Protein AF-A0A268TWZ0-F1 (afdb_monomer_lite)

Radius of gyration: 14.79 Å; chains: 1; bounding box: 36×20×44 Å

Sequence (71 aa):
MTLAEKIQAIEEAEAEILTNLKNGSEISKYSIDGISIEKRSPIEMIKELKALKASLIASANQSQTIQLILK

Structure (mmCIF, N/CA/C/O backbone):
data_AF-A0A268TWZ0-F1
#
_entry.id   AF-A0A268TWZ0-F1
#
loop_
_atom_site.group_PDB
_atom_site.id
_atom_site.type_symbol
_atom_site.label_atom_id
_atom_site.label_alt_id
_atom_site.label_comp_id
_atom_site.label_asym_id
_atom_site.label_entity_id
_atom_site.label_seq_id
_atom_site.pdbx_PDB_ins_code
_atom_site.Cartn_x
_atom_site.Cartn_y
_atom_site.Cartn_z
_atom_site.occupancy
_atom_site.B_iso_or_equiv
_atom_site.auth_seq_id
_atom_site.auth_comp_id
_atom_site.auth_asym_id
_atom_site.auth_atom_id
_atom_site.pdbx_PDB_model_num
ATOM 1 N N . MET A 1 1 ? -3.665 -8.547 10.875 1.00 77.44 1 MET A N 1
ATOM 2 C CA . MET A 1 1 ? -2.788 -7.367 10.978 1.00 77.44 1 MET A CA 1
ATOM 3 C C . MET A 1 1 ? -3.459 -6.290 11.821 1.00 77.44 1 MET A C 1
ATOM 5 O O . MET A 1 1 ? -4.654 -6.050 11.650 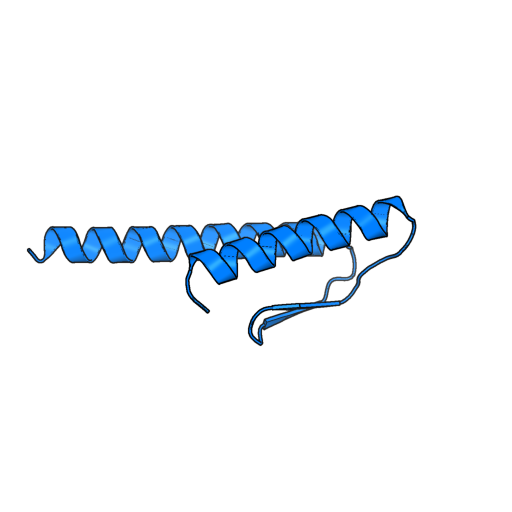1.00 77.44 1 MET A O 1
ATOM 9 N N . THR A 1 2 ? -2.716 -5.662 12.727 1.00 89.56 2 THR A N 1
ATOM 10 C CA . THR A 1 2 ? -3.093 -4.441 13.451 1.00 89.56 2 THR A CA 1
ATOM 11 C C . THR A 1 2 ? -3.105 -3.234 12.506 1.00 89.56 2 THR A C 1
ATOM 13 O O . THR A 1 2 ? -2.586 -3.296 11.393 1.00 89.56 2 THR A O 1
ATOM 16 N N . LEU A 1 3 ? -3.685 -2.109 12.939 1.00 87.12 3 LEU A N 1
ATOM 17 C CA . LEU A 1 3 ? -3.673 -0.868 12.155 1.00 87.12 3 LEU A CA 1
ATOM 18 C C . LEU A 1 3 ? -2.245 -0.413 11.813 1.00 87.12 3 LEU A C 1
ATOM 20 O O . LEU A 1 3 ? -1.991 -0.013 10.681 1.00 87.12 3 LEU A O 1
ATOM 24 N N . ALA A 1 4 ? -1.327 -0.501 12.779 1.00 88.12 4 ALA A N 1
ATOM 25 C CA . ALA A 1 4 ? 0.067 -0.111 12.595 1.00 88.12 4 ALA A CA 1
ATOM 26 C C . ALA A 1 4 ? 0.759 -0.990 11.543 1.00 88.12 4 ALA A C 1
ATOM 28 O O . ALA A 1 4 ? 1.396 -0.468 10.636 1.00 88.12 4 ALA A O 1
ATOM 29 N N . GLU A 1 5 ? 0.542 -2.307 11.601 1.00 90.12 5 GLU A N 1
ATOM 30 C CA . GLU A 1 5 ? 1.078 -3.251 10.612 1.00 90.12 5 GLU A CA 1
ATOM 31 C C . GLU A 1 5 ? 0.532 -2.979 9.204 1.00 90.12 5 GLU A C 1
ATOM 33 O O . GLU A 1 5 ? 1.270 -3.068 8.227 1.00 90.12 5 GLU A O 1
ATOM 38 N N . LYS A 1 6 ? -0.752 -2.611 9.073 1.00 88.88 6 LYS A N 1
ATOM 39 C CA . LYS A 1 6 ? -1.339 -2.254 7.769 1.00 88.88 6 LYS A CA 1
ATOM 40 C C . LYS A 1 6 ? -0.733 -0.973 7.205 1.00 88.88 6 LYS A C 1
ATOM 42 O O . LYS A 1 6 ? -0.445 -0.916 6.016 1.00 88.88 6 LYS A O 1
ATOM 47 N N . ILE A 1 7 ? -0.543 0.045 8.045 1.00 90.25 7 ILE A N 1
ATOM 48 C CA . ILE A 1 7 ? 0.093 1.304 7.638 1.00 90.25 7 ILE A CA 1
ATOM 49 C C . ILE A 1 7 ? 1.531 1.047 7.187 1.00 90.25 7 ILE A C 1
ATOM 51 O O . ILE A 1 7 ? 1.915 1.509 6.117 1.00 90.25 7 ILE A O 1
ATOM 55 N N . GLN A 1 8 ? 2.285 0.262 7.955 1.00 92.19 8 GLN A N 1
ATOM 56 C CA . GLN A 1 8 ? 3.659 -0.091 7.618 1.00 92.19 8 GLN A CA 1
ATOM 57 C C . GLN A 1 8 ? 3.743 -0.841 6.282 1.00 92.19 8 GLN A C 1
ATOM 59 O O . GLN A 1 8 ? 4.539 -0.466 5.427 1.00 92.19 8 GLN A O 1
ATOM 64 N N . ALA A 1 9 ? 2.877 -1.831 6.051 1.00 91.25 9 ALA A N 1
ATOM 65 C CA . ALA A 1 9 ? 2.857 -2.572 4.788 1.00 91.25 9 ALA A CA 1
ATOM 66 C C . ALA A 1 9 ? 2.571 -1.671 3.572 1.00 91.25 9 ALA A C 1
ATOM 68 O O . ALA A 1 9 ? 3.120 -1.880 2.493 1.00 91.25 9 ALA A O 1
ATOM 69 N N . ILE A 1 10 ? 1.734 -0.642 3.737 1.00 91.06 10 ILE A N 1
ATOM 70 C CA . ILE A 1 10 ? 1.486 0.354 2.685 1.00 91.06 10 ILE A CA 1
ATOM 71 C C . ILE A 1 10 ? 2.741 1.195 2.421 1.00 91.06 10 ILE A C 1
ATOM 73 O O . ILE A 1 10 ? 3.063 1.471 1.270 1.00 91.06 10 ILE A O 1
ATOM 77 N N . GLU A 1 11 ? 3.464 1.600 3.465 1.00 92.19 11 GLU A N 1
ATOM 78 C CA . GLU A 1 11 ? 4.686 2.401 3.325 1.00 92.19 11 GLU A CA 1
ATOM 79 C C . GLU A 1 11 ? 5.830 1.611 2.682 1.00 92.19 11 GLU A C 1
ATOM 81 O O . GLU A 1 11 ? 6.544 2.145 1.830 1.00 92.19 11 GLU A O 1
ATOM 86 N N . GLU A 1 12 ? 5.960 0.331 3.027 1.00 93.31 12 GLU A N 1
ATOM 87 C CA . GLU A 1 12 ? 6.888 -0.600 2.381 1.00 93.31 12 GLU A CA 1
ATOM 88 C C . GLU A 1 12 ? 6.559 -0.757 0.889 1.00 93.31 12 GLU A C 1
ATOM 90 O O . GLU A 1 12 ? 7.450 -0.630 0.047 1.00 93.31 12 GLU A O 1
ATOM 95 N N . ALA A 1 13 ? 5.276 -0.905 0.548 1.00 91.50 13 ALA A N 1
ATOM 96 C CA . ALA A 1 13 ? 4.810 -0.967 -0.835 1.00 91.50 13 ALA A CA 1
ATOM 97 C C . ALA A 1 13 ? 5.132 0.304 -1.632 1.00 91.50 13 ALA A C 1
ATOM 99 O O . ALA A 1 13 ? 5.631 0.236 -2.756 1.00 91.50 13 ALA A O 1
ATOM 100 N N . GLU A 1 14 ? 4.880 1.483 -1.053 1.00 92.12 14 GLU A N 1
ATOM 101 C CA . GLU A 1 14 ? 5.222 2.763 -1.679 1.00 92.12 14 GLU A CA 1
ATOM 102 C C . GLU A 1 14 ? 6.730 2.859 -1.967 1.00 92.12 14 GLU A C 1
ATOM 104 O O . GLU A 1 14 ? 7.134 3.260 -3.064 1.00 92.12 14 GLU A O 1
ATOM 109 N N . ALA A 1 15 ? 7.569 2.476 -0.998 1.00 92.62 15 ALA A N 1
ATOM 110 C CA . ALA A 1 15 ? 9.022 2.505 -1.136 1.00 92.62 15 ALA A CA 1
ATOM 111 C C . ALA A 1 15 ? 9.528 1.513 -2.196 1.00 92.62 15 ALA A C 1
ATOM 113 O O . ALA A 1 15 ? 10.426 1.844 -2.979 1.00 92.62 15 ALA A O 1
ATOM 114 N N . GLU A 1 16 ? 8.936 0.322 -2.256 1.00 92.25 16 GLU A N 1
ATOM 115 C CA . GLU A 1 16 ? 9.252 -0.707 -3.242 1.00 92.25 16 GLU A CA 1
ATOM 116 C C . GLU A 1 16 ? 8.909 -0.243 -4.662 1.00 92.25 16 GLU A C 1
ATOM 118 O O . GLU A 1 16 ? 9.757 -0.313 -5.555 1.00 92.25 16 GLU A O 1
ATOM 123 N N . ILE A 1 17 ? 7.710 0.308 -4.873 1.00 90.38 17 ILE A N 1
ATOM 124 C CA . ILE A 1 17 ? 7.281 0.828 -6.178 1.00 90.38 17 ILE A CA 1
ATOM 125 C C . ILE A 1 17 ? 8.196 1.969 -6.631 1.00 90.38 17 ILE A C 1
ATOM 127 O O . ILE A 1 17 ? 8.628 1.993 -7.784 1.00 90.38 17 ILE A O 1
ATOM 131 N N . LEU A 1 18 ? 8.555 2.889 -5.730 1.00 91.12 18 LEU A N 1
ATOM 132 C CA . LEU A 1 18 ? 9.487 3.976 -6.042 1.00 91.12 18 LEU A CA 1
ATOM 133 C C . LEU A 1 18 ? 10.892 3.466 -6.380 1.00 91.12 18 LEU A C 1
ATOM 135 O O . LEU A 1 18 ? 11.537 4.002 -7.281 1.00 91.12 18 LEU A O 1
ATOM 139 N N . THR A 1 19 ? 11.379 2.454 -5.664 1.00 93.12 19 THR A N 1
ATOM 140 C CA . THR A 1 19 ? 12.700 1.862 -5.910 1.00 93.12 19 THR A CA 1
ATOM 141 C C . THR A 1 19 ? 12.738 1.150 -7.258 1.00 93.12 19 THR A C 1
ATOM 143 O O . THR A 1 19 ? 13.660 1.374 -8.039 1.00 93.12 19 THR A O 1
ATOM 146 N N . ASN A 1 20 ? 11.711 0.362 -7.577 1.00 89.81 20 ASN A N 1
ATOM 147 C CA . ASN A 1 20 ? 11.597 -0.308 -8.871 1.00 89.81 20 ASN A CA 1
ATOM 148 C C . ASN A 1 20 ? 11.504 0.701 -10.018 1.00 89.81 20 ASN A C 1
ATOM 150 O O . ASN A 1 20 ? 12.246 0.579 -10.992 1.00 89.81 20 ASN A O 1
ATOM 154 N N . LEU A 1 21 ? 10.701 1.759 -9.856 1.00 88.62 21 LEU A N 1
ATOM 155 C CA . LEU A 1 21 ? 10.575 2.816 -10.858 1.00 88.62 21 LEU A CA 1
ATOM 156 C C . LEU A 1 21 ? 11.916 3.518 -11.127 1.00 88.62 21 LEU A C 1
ATOM 158 O O . LEU A 1 21 ? 12.265 3.748 -12.283 1.00 88.62 21 LEU A O 1
ATOM 162 N N . LYS A 1 22 ? 12.704 3.813 -10.082 1.00 89.81 22 LYS A N 1
ATOM 163 C CA . LYS A 1 22 ? 14.066 4.370 -10.224 1.00 89.81 22 LYS A CA 1
ATOM 164 C C . LYS A 1 22 ? 15.006 3.442 -10.992 1.00 89.81 22 LYS A C 1
ATOM 166 O O . LYS A 1 22 ? 15.881 3.924 -11.704 1.00 89.81 22 LYS A O 1
ATOM 171 N N . ASN A 1 23 ? 14.807 2.134 -10.860 1.00 91.81 23 ASN A N 1
ATOM 172 C CA . ASN A 1 23 ? 15.583 1.103 -11.543 1.00 91.81 23 ASN A CA 1
ATOM 173 C C . ASN A 1 23 ? 15.028 0.764 -12.942 1.00 91.81 23 ASN A C 1
ATOM 175 O O . ASN A 1 23 ? 15.521 -0.161 -13.583 1.00 91.81 23 ASN A O 1
ATOM 179 N N . GLY A 1 24 ? 14.003 1.483 -13.420 1.00 87.81 24 GLY A N 1
ATOM 180 C CA . GLY A 1 24 ? 13.382 1.261 -14.730 1.00 87.81 24 GLY A CA 1
ATOM 181 C C . GLY A 1 24 ? 12.443 0.052 -14.794 1.00 87.81 24 GLY A C 1
ATOM 182 O O . GLY A 1 24 ? 12.121 -0.406 -15.885 1.00 87.81 24 GLY A O 1
ATOM 183 N N . SER A 1 25 ? 12.019 -0.480 -13.645 1.00 86.75 25 SER A N 1
ATOM 184 C CA . SER A 1 25 ? 11.065 -1.589 -13.541 1.00 86.75 25 SER A CA 1
ATOM 185 C C . SER A 1 25 ? 9.695 -1.082 -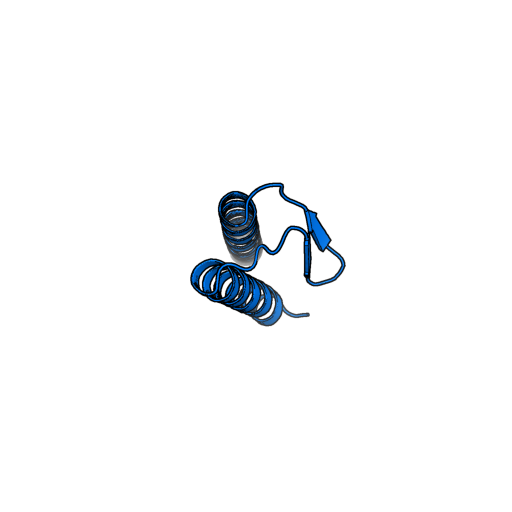13.096 1.00 86.75 25 SER A C 1
ATOM 187 O O . SER A 1 25 ? 9.574 -0.349 -12.115 1.00 86.75 25 SER A O 1
ATOM 189 N N . GLU A 1 26 ? 8.643 -1.485 -13.805 1.00 83.38 26 GLU A N 1
ATOM 190 C CA . GLU A 1 26 ? 7.273 -1.082 -13.487 1.00 83.38 26 GLU A CA 1
ATOM 191 C C . GLU A 1 26 ? 6.546 -2.171 -12.694 1.00 83.38 26 GLU A C 1
ATOM 193 O O . GLU A 1 26 ? 6.442 -3.317 -13.130 1.00 83.38 26 GLU A O 1
ATOM 198 N N . ILE A 1 27 ? 5.998 -1.794 -11.535 1.00 82.69 27 ILE A N 1
ATOM 199 C CA . ILE A 1 27 ? 5.071 -2.629 -10.769 1.00 82.69 27 ILE A CA 1
ATOM 200 C C . ILE A 1 27 ? 3.646 -2.245 -11.170 1.00 82.69 27 ILE A C 1
ATOM 202 O O . ILE A 1 27 ? 3.188 -1.137 -10.891 1.00 82.69 27 ILE A O 1
ATOM 206 N N . SER A 1 28 ? 2.946 -3.167 -11.828 1.00 82.06 28 SER A N 1
ATOM 207 C CA . SER A 1 28 ? 1.564 -2.984 -12.293 1.00 82.06 28 SER A CA 1
ATOM 208 C C . SER A 1 28 ? 0.517 -3.539 -11.326 1.00 82.06 28 SER A C 1
ATOM 210 O O . SER A 1 28 ? -0.642 -3.121 -11.373 1.00 82.06 28 SER A O 1
ATOM 212 N N . LYS A 1 29 ? 0.919 -4.423 -10.402 1.00 86.69 29 LYS A N 1
ATOM 213 C CA . LYS A 1 29 ? 0.044 -5.012 -9.382 1.00 86.69 29 LYS A CA 1
ATOM 214 C C . LYS A 1 29 ? 0.738 -5.125 -8.026 1.00 86.69 29 LYS A C 1
ATOM 216 O O . LYS A 1 29 ? 1.873 -5.584 -7.956 1.00 86.69 29 LYS A O 1
ATOM 221 N N . TYR A 1 30 ? 0.021 -4.779 -6.962 1.00 86.12 30 TYR 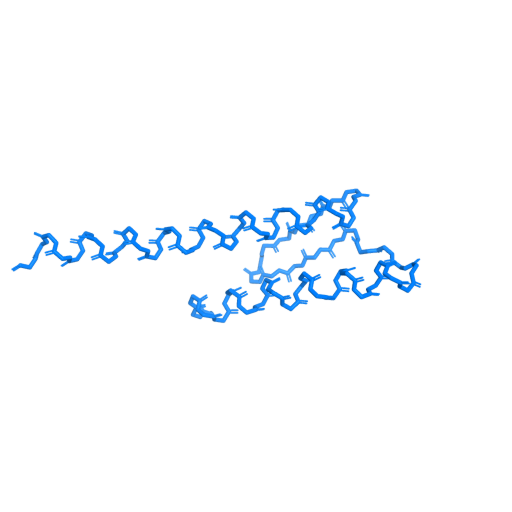A N 1
ATOM 222 C CA . TYR A 1 30 ? 0.456 -4.941 -5.577 1.00 86.12 30 TYR A CA 1
ATOM 223 C C . TYR A 1 30 ? -0.656 -5.568 -4.734 1.00 86.12 30 TYR A C 1
ATOM 225 O O . TYR A 1 30 ? -1.832 -5.322 -4.996 1.00 86.12 30 TYR A O 1
ATOM 233 N N . SER A 1 31 ? -0.314 -6.379 -3.731 1.00 86.12 31 SER A N 1
ATOM 234 C CA . SER A 1 31 ? -1.303 -7.040 -2.873 1.00 86.12 31 SER A CA 1
ATOM 235 C C . SER A 1 31 ? -0.930 -6.908 -1.400 1.00 86.12 31 SER A C 1
ATOM 237 O O . SER A 1 31 ? 0.117 -7.394 -0.990 1.00 86.12 31 SER A O 1
ATOM 239 N N . ILE A 1 32 ? -1.806 -6.294 -0.602 1.00 83.56 32 ILE A N 1
ATOM 240 C CA . ILE A 1 32 ? -1.630 -6.094 0.847 1.00 83.56 32 ILE A CA 1
ATOM 241 C C . ILE A 1 32 ? -2.872 -6.618 1.554 1.00 83.56 32 ILE A C 1
ATOM 243 O O . ILE A 1 32 ? -3.975 -6.176 1.254 1.00 83.56 32 ILE A O 1
ATOM 247 N N . ASP A 1 33 ? -2.701 -7.535 2.509 1.00 77.88 33 ASP A N 1
ATOM 248 C CA . ASP A 1 33 ? -3.788 -7.993 3.396 1.00 77.88 33 ASP A CA 1
ATOM 249 C C . ASP A 1 33 ? -5.056 -8.457 2.635 1.00 77.88 33 ASP A C 1
ATOM 251 O O . ASP A 1 33 ? -6.186 -8.171 3.021 1.00 77.88 33 ASP A O 1
ATOM 255 N N . GLY A 1 34 ? -4.867 -9.127 1.491 1.00 79.38 34 GLY A N 1
ATOM 256 C CA . GLY A 1 34 ? -5.953 -9.591 0.613 1.00 79.38 34 GLY A CA 1
ATOM 257 C C . GLY A 1 34 ? -6.538 -8.534 -0.337 1.00 79.38 34 GLY A C 1
ATOM 258 O O . GLY A 1 34 ? -7.340 -8.877 -1.203 1.00 79.38 34 GLY A O 1
ATOM 259 N N . ILE A 1 35 ? -6.119 -7.271 -0.233 1.00 79.44 35 ILE A N 1
ATOM 260 C CA . ILE A 1 35 ? -6.489 -6.189 -1.149 1.00 79.44 35 ILE A CA 1
ATOM 261 C C . ILE A 1 35 ? -5.461 -6.137 -2.278 1.00 79.44 35 ILE A C 1
ATOM 263 O O . ILE A 1 35 ? -4.287 -5.857 -2.043 1.00 79.44 35 ILE A O 1
ATOM 267 N N . SER A 1 36 ? -5.905 -6.385 -3.511 1.00 86.00 36 SER A N 1
ATOM 268 C CA . SER A 1 36 ? -5.086 -6.203 -4.714 1.00 86.00 36 SER A CA 1
ATOM 269 C C . SER A 1 36 ? -5.353 -4.839 -5.340 1.00 86.00 36 SER A C 1
ATOM 271 O O . SER A 1 36 ? -6.497 -4.502 -5.639 1.00 86.00 36 SER A O 1
ATOM 273 N N . ILE A 1 37 ? -4.285 -4.084 -5.577 1.00 84.06 37 ILE A N 1
ATOM 274 C CA . ILE A 1 37 ? -4.293 -2.820 -6.306 1.00 84.06 37 ILE A CA 1
ATOM 275 C C . ILE A 1 37 ? -3.575 -3.063 -7.628 1.00 84.06 37 ILE A C 1
ATOM 277 O O . ILE A 1 37 ? -2.395 -3.407 -7.652 1.00 84.06 37 ILE A O 1
ATOM 281 N N . GLU A 1 38 ? -4.288 -2.879 -8.732 1.00 87.56 38 GLU A N 1
ATOM 282 C CA . GLU A 1 38 ? -3.741 -2.988 -10.081 1.00 87.56 38 GLU A CA 1
ATOM 283 C C . GLU A 1 38 ? -3.921 -1.646 -10.788 1.00 87.56 38 GLU A C 1
ATOM 285 O O . GLU A 1 38 ? -5.038 -1.132 -10.901 1.00 87.56 38 GLU A O 1
ATOM 290 N N . LYS A 1 39 ? -2.815 -1.037 -11.220 1.00 85.50 39 LYS A N 1
ATOM 291 C CA . LYS A 1 39 ? -2.822 0.256 -11.913 1.00 85.50 39 LYS A CA 1
ATOM 292 C C . LYS A 1 39 ? -1.872 0.213 -13.094 1.00 85.50 39 LYS A C 1
ATOM 294 O O . LYS A 1 39 ? -0.815 -0.403 -13.048 1.00 85.50 39 LYS A O 1
ATOM 299 N N . ARG A 1 40 ? -2.237 0.954 -14.140 1.00 77.06 40 ARG A N 1
ATOM 300 C CA . ARG A 1 40 ? -1.423 1.107 -15.354 1.00 77.06 40 ARG A CA 1
ATOM 301 C C . ARG A 1 40 ? -0.165 1.947 -15.140 1.00 77.06 40 ARG A C 1
ATOM 303 O O . ARG A 1 40 ? 0.707 1.936 -15.993 1.00 77.06 40 ARG A O 1
ATOM 310 N N . SER A 1 41 ? -0.095 2.705 -14.046 1.00 86.00 41 SER A N 1
ATOM 311 C CA . SER A 1 41 ? 1.042 3.559 -13.718 1.00 86.00 41 SER A CA 1
ATOM 312 C C . SER A 1 41 ? 1.483 3.322 -12.272 1.00 86.00 41 SER A C 1
ATOM 314 O O . SER A 1 41 ? 0.642 3.410 -11.368 1.00 86.00 41 SER A O 1
ATOM 316 N N . PRO A 1 42 ? 2.792 3.128 -12.027 1.00 86.25 42 PRO A N 1
ATOM 317 C CA . PRO A 1 42 ? 3.367 3.089 -10.682 1.00 86.25 42 PRO A CA 1
ATOM 318 C C . PRO A 1 42 ? 3.002 4.316 -9.826 1.00 86.25 42 PRO A C 1
ATOM 320 O O . PRO A 1 42 ? 2.785 4.203 -8.622 1.00 86.25 42 PRO A O 1
ATOM 323 N N . ILE A 1 43 ? 2.856 5.495 -10.443 1.00 89.12 43 ILE A N 1
ATOM 324 C CA . ILE A 1 43 ? 2.479 6.734 -9.744 1.00 89.12 43 ILE A CA 1
ATOM 325 C C . ILE A 1 43 ? 1.019 6.699 -9.278 1.00 89.12 43 ILE A C 1
ATOM 327 O O . ILE A 1 43 ? 0.711 7.112 -8.158 1.00 89.12 43 ILE A O 1
ATOM 331 N N . GLU A 1 44 ? 0.116 6.183 -10.112 1.00 89.88 44 GLU A N 1
ATOM 332 C CA . GLU A 1 44 ? -1.291 6.008 -9.736 1.00 89.88 44 GLU A CA 1
ATOM 333 C C . GLU A 1 44 ? -1.450 4.974 -8.619 1.00 89.88 44 GLU A C 1
ATOM 335 O O . GLU A 1 44 ? -2.265 5.162 -7.717 1.00 89.88 44 GLU A O 1
ATOM 340 N N . MET A 1 45 ? -0.629 3.921 -8.635 1.00 90.50 45 MET A N 1
ATOM 341 C CA . MET A 1 45 ? -0.591 2.931 -7.561 1.00 90.50 45 MET A CA 1
ATOM 342 C C . MET A 1 45 ? -0.177 3.557 -6.226 1.00 90.50 45 MET A C 1
ATOM 344 O O . MET A 1 45 ? -0.876 3.387 -5.230 1.00 90.50 45 MET A O 1
ATOM 348 N N . ILE A 1 46 ? 0.896 4.357 -6.214 1.00 90.50 46 ILE A N 1
ATOM 349 C CA . ILE A 1 46 ? 1.335 5.091 -5.015 1.00 90.50 46 ILE A CA 1
ATOM 350 C C . ILE A 1 46 ? 0.234 6.034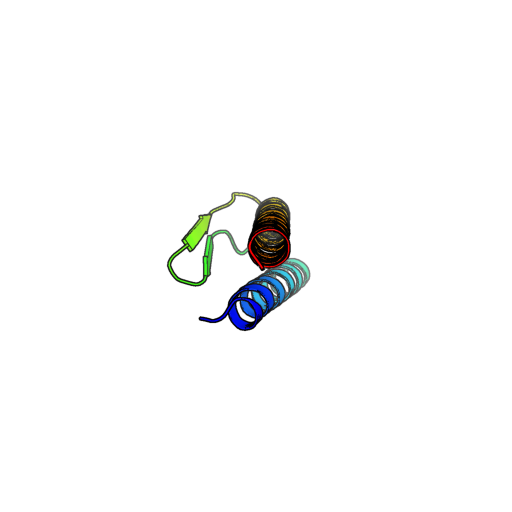 -4.513 1.00 90.50 46 ILE A C 1
ATOM 352 O O . ILE A 1 46 ? 0.018 6.160 -3.308 1.00 90.50 46 ILE A O 1
ATOM 356 N N . LYS A 1 47 ? -0.486 6.704 -5.419 1.00 92.50 47 LYS A N 1
ATOM 357 C CA . LYS A 1 47 ? -1.584 7.603 -5.040 1.00 92.50 47 LYS A CA 1
ATOM 358 C C . LYS A 1 47 ? -2.717 6.855 -4.332 1.00 92.50 47 LYS A C 1
ATOM 360 O O . LYS A 1 47 ? -3.229 7.358 -3.333 1.00 92.50 47 LYS A O 1
ATOM 365 N N . GLU A 1 48 ? -3.091 5.670 -4.810 1.00 91.06 48 GLU A N 1
ATOM 366 C CA . GLU A 1 48 ? -4.101 4.848 -4.134 1.00 91.06 48 GLU A CA 1
ATOM 367 C C . GLU A 1 48 ? -3.624 4.289 -2.801 1.00 91.06 48 GLU A C 1
ATOM 369 O O . GLU A 1 48 ? -4.379 4.338 -1.834 1.00 91.06 48 GLU A O 1
ATOM 374 N N . LEU A 1 49 ? -2.370 3.846 -2.710 1.00 91.06 49 LEU A N 1
ATOM 375 C CA . LEU A 1 49 ? -1.767 3.413 -1.448 1.00 91.06 49 LEU A CA 1
ATOM 376 C C . LEU A 1 49 ? -1.831 4.525 -0.386 1.00 91.06 49 LEU A C 1
ATOM 378 O O . LEU A 1 49 ? -2.303 4.301 0.731 1.00 91.06 49 LEU A O 1
ATOM 382 N N . LYS A 1 50 ? -1.502 5.766 -0.762 1.00 91.62 50 LYS A N 1
ATOM 383 C CA . LYS A 1 50 ? -1.628 6.935 0.124 1.00 91.62 50 LYS A CA 1
ATOM 384 C C . LYS A 1 50 ? -3.067 7.217 0.545 1.00 91.62 50 LYS A C 1
ATOM 386 O O . LYS A 1 50 ? -3.309 7.543 1.709 1.00 91.62 50 LYS A O 1
ATOM 391 N N . ALA A 1 51 ? -4.022 7.097 -0.377 1.00 91.50 51 ALA A N 1
ATOM 392 C CA . ALA A 1 51 ? -5.439 7.267 -0.066 1.00 91.50 51 ALA A CA 1
ATOM 393 C C . ALA A 1 51 ? -5.938 6.181 0.903 1.00 91.50 51 ALA A C 1
ATOM 395 O O . ALA A 1 51 ? -6.655 6.490 1.857 1.00 91.50 51 ALA A O 1
ATOM 396 N N . LEU A 1 52 ? -5.496 4.933 0.712 1.00 89.12 52 LEU A N 1
ATOM 397 C CA . LEU A 1 52 ? -5.794 3.811 1.600 1.00 89.12 52 LEU A CA 1
ATOM 398 C C . LEU A 1 52 ? -5.253 4.076 3.013 1.00 89.12 52 LEU A C 1
ATOM 400 O O . LEU A 1 52 ? -5.995 3.966 3.988 1.00 89.12 52 LEU A O 1
ATOM 404 N N . LYS A 1 53 ? -3.991 4.517 3.127 1.00 90.06 53 LYS A N 1
ATOM 405 C CA . LYS A 1 53 ? -3.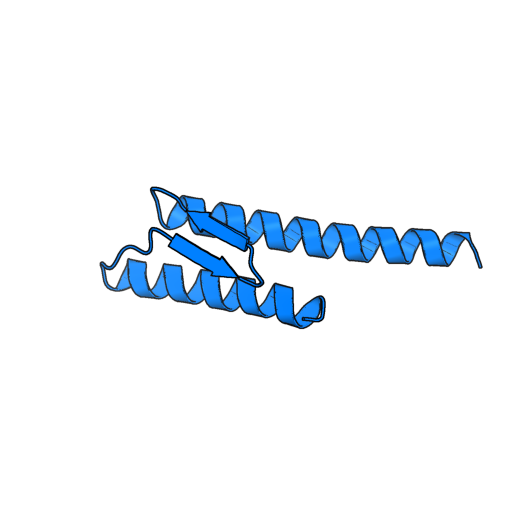379 4.900 4.409 1.00 90.06 53 LYS A CA 1
ATOM 406 C C . LYS A 1 53 ? -4.171 6.002 5.111 1.00 90.06 53 LYS A C 1
ATOM 408 O O . LYS A 1 53 ? -4.482 5.878 6.295 1.00 90.06 53 LYS A O 1
ATOM 413 N N . ALA A 1 54 ? -4.538 7.059 4.387 1.00 91.00 54 ALA A N 1
ATOM 414 C CA . ALA A 1 54 ? -5.321 8.161 4.941 1.00 91.00 54 ALA A CA 1
ATOM 415 C C . ALA A 1 54 ? -6.700 7.698 5.446 1.00 91.00 54 ALA A C 1
ATOM 417 O O . ALA A 1 54 ? -7.126 8.102 6.528 1.00 91.00 54 ALA A O 1
ATOM 418 N N . SER A 1 55 ? -7.373 6.813 4.705 1.00 89.06 55 SER A N 1
ATOM 419 C CA . SER A 1 55 ? -8.664 6.239 5.100 1.00 89.06 55 SER A CA 1
ATOM 420 C C . SER A 1 55 ? -8.564 5.376 6.363 1.00 89.06 55 SER A C 1
ATOM 422 O O . SER A 1 55 ? -9.403 5.493 7.261 1.00 89.06 55 SER A O 1
ATOM 424 N N . LEU A 1 56 ? -7.511 4.561 6.482 1.00 87.06 56 LEU A N 1
ATOM 425 C CA . LEU A 1 56 ? -7.253 3.743 7.671 1.00 87.06 56 LEU A CA 1
ATOM 426 C C . LEU A 1 56 ? -7.029 4.607 8.919 1.00 87.06 56 LEU A C 1
ATOM 428 O O . LEU A 1 56 ? -7.618 4.340 9.967 1.00 87.06 56 LEU A O 1
ATOM 432 N N . ILE A 1 57 ? -6.237 5.675 8.796 1.00 88.19 57 ILE A N 1
ATOM 433 C CA . ILE A 1 57 ? -5.994 6.630 9.886 1.00 88.19 57 ILE A CA 1
ATOM 434 C C . ILE A 1 57 ? -7.290 7.358 10.270 1.00 88.19 57 ILE A C 1
ATOM 436 O O . ILE A 1 57 ? -7.615 7.464 11.452 1.00 88.19 57 ILE A O 1
ATOM 440 N N . ALA A 1 58 ? -8.067 7.824 9.288 1.00 87.38 58 ALA A N 1
ATOM 441 C CA . ALA A 1 58 ? -9.337 8.504 9.540 1.00 87.38 58 ALA A CA 1
ATOM 442 C C . ALA A 1 58 ? -10.345 7.599 10.269 1.00 87.38 58 ALA A C 1
ATOM 444 O O . ALA A 1 58 ? -10.983 8.032 11.230 1.00 87.38 58 ALA A O 1
ATOM 445 N N . SER A 1 59 ? -10.434 6.330 9.863 1.00 80.38 59 SER A N 1
ATOM 446 C CA . SER A 1 59 ? -11.306 5.331 10.494 1.00 80.38 59 SER A CA 1
ATOM 447 C C . SER A 1 59 ? -10.896 5.047 11.942 1.00 80.38 59 SER A C 1
ATOM 449 O O . SER A 1 59 ? -11.747 4.914 12.824 1.00 80.38 59 SER A O 1
ATOM 451 N N . ALA A 1 60 ? -9.590 4.999 12.215 1.00 79.12 60 ALA A N 1
ATOM 452 C CA . ALA A 1 60 ? -9.068 4.825 13.566 1.00 79.12 60 ALA A CA 1
ATOM 453 C C . ALA A 1 60 ? -9.424 6.007 14.481 1.00 79.12 60 ALA A C 1
ATOM 455 O O . ALA A 1 60 ? -9.883 5.803 15.606 1.00 79.12 60 ALA A O 1
ATOM 456 N N . ASN A 1 61 ? -9.290 7.233 13.970 1.00 73.75 61 ASN A N 1
ATOM 457 C CA . ASN A 1 61 ? -9.613 8.451 14.710 1.00 73.75 61 ASN A CA 1
ATOM 458 C C . ASN A 1 61 ? -11.123 8.582 14.983 1.00 73.75 61 ASN A C 1
ATOM 460 O O . ASN A 1 61 ? -11.512 8.932 16.095 1.00 73.75 61 ASN A O 1
ATOM 464 N N . GLN A 1 62 ? -11.987 8.237 14.018 1.00 66.94 62 GLN A N 1
ATOM 465 C CA . GLN A 1 62 ? -13.444 8.226 14.228 1.00 66.94 62 GLN A CA 1
ATOM 466 C C . GLN A 1 62 ? -13.874 7.223 15.307 1.00 66.94 62 GLN A C 1
ATOM 468 O O . GLN A 1 62 ? -14.735 7.534 16.131 1.00 66.94 62 GLN A O 1
ATOM 473 N N . SER A 1 63 ? -13.250 6.043 15.346 1.00 60.97 63 SER A N 1
ATOM 474 C CA . SER A 1 63 ? -13.532 5.029 16.368 1.00 60.97 63 SER A CA 1
ATOM 475 C C . SER A 1 63 ? -13.163 5.509 17.781 1.00 60.97 63 SER A C 1
ATOM 477 O O . SER A 1 63 ? -13.896 5.258 18.739 1.00 60.97 63 SER A O 1
ATOM 479 N N . GLN A 1 64 ? -12.078 6.279 17.918 1.00 60.09 64 GLN A N 1
ATOM 480 C CA . GLN A 1 64 ? -11.677 6.884 19.194 1.00 60.09 64 GLN A CA 1
ATOM 481 C C . GLN A 1 64 ? -12.621 8.008 19.641 1.00 60.09 64 GLN A C 1
ATOM 483 O O . GLN A 1 64 ? -12.935 8.100 20.827 1.00 60.09 64 GLN A O 1
ATOM 488 N N . THR A 1 65 ? -13.122 8.833 18.715 1.00 59.06 65 THR A N 1
ATOM 489 C CA . THR A 1 65 ? -14.093 9.893 19.039 1.00 59.06 65 THR A CA 1
ATOM 490 C C . THR A 1 65 ? -15.410 9.320 19.570 1.00 59.06 65 THR A C 1
ATOM 492 O O . THR A 1 65 ? -15.934 9.827 20.559 1.00 59.06 65 THR A O 1
ATOM 495 N N . ILE A 1 66 ? -15.920 8.231 18.984 1.00 60.69 66 ILE A N 1
ATOM 496 C CA . ILE A 1 66 ? -17.155 7.581 19.460 1.00 60.69 66 ILE A CA 1
ATOM 497 C C . ILE A 1 66 ? -16.969 6.999 20.872 1.00 60.69 66 ILE A C 1
ATOM 499 O O . ILE A 1 66 ? -17.848 7.150 21.719 1.00 60.69 66 ILE A O 1
ATOM 503 N N . GLN A 1 67 ? -15.815 6.388 21.164 1.00 57.31 67 GLN A N 1
ATOM 504 C CA . GLN A 1 67 ? -15.526 5.845 22.500 1.00 57.31 67 GLN A CA 1
ATOM 505 C C . GLN A 1 67 ? -15.388 6.919 23.589 1.00 57.31 67 GLN A C 1
ATOM 507 O O . GLN A 1 67 ? -15.599 6.612 24.760 1.00 57.31 67 GLN A O 1
ATOM 512 N N . LEU A 1 68 ? -15.023 8.153 23.230 1.00 58.88 68 LEU A N 1
ATOM 513 C CA . LEU A 1 68 ? -14.880 9.256 24.183 1.00 58.88 68 LEU A CA 1
ATOM 514 C C . LEU A 1 68 ? -16.230 9.895 24.550 1.00 58.88 68 LEU A C 1
ATOM 516 O O . LEU A 1 68 ? -16.377 10.390 25.657 1.00 58.88 68 LEU A O 1
ATOM 520 N N . ILE A 1 69 ? -17.202 9.880 23.631 1.00 61.59 69 ILE A N 1
ATOM 521 C CA . ILE A 1 69 ? -18.541 10.470 23.829 1.00 61.59 69 ILE A CA 1
ATOM 522 C C . ILE A 1 69 ? -19.466 9.531 24.626 1.00 61.59 69 ILE A C 1
ATOM 524 O O . ILE A 1 69 ? -20.406 9.987 25.269 1.00 61.59 69 ILE A O 1
ATOM 528 N N . LEU A 1 70 ? -19.213 8.220 24.582 1.00 60.47 70 LEU A N 1
ATOM 529 C CA . LEU A 1 70 ? -20.016 7.192 25.261 1.00 60.47 70 LEU A CA 1
ATOM 530 C C . LEU A 1 70 ? -19.479 6.790 26.653 1.00 60.47 70 LEU A C 1
ATOM 532 O O . LEU A 1 70 ? -19.970 5.813 27.221 1.00 60.47 70 LEU A O 1
ATOM 536 N N . LYS A 1 71 ? -18.475 7.497 27.187 1.00 49.94 71 LYS A N 1
ATOM 537 C CA . LYS A 1 71 ? -17.938 7.329 28.550 1.00 49.94 71 LYS A CA 1
ATOM 538 C C . LYS A 1 71 ? -18.368 8.482 29.444 1.00 49.94 71 LYS A C 1
ATOM 540 O O . LYS A 1 71 ? -18.604 8.204 30.639 1.00 49.94 71 LYS A O 1
#

Foldseek 3Di:
DDLVVQLVVLVVLLVVLVVCVVVVHHDQWDDDPNDIDGHPHSVVSNVVSVVVNVVSVVVVVVVVVVVVVVD

pLDDT: mean 83.63, std 10.73, range [49.94, 93.31]

Secondary structure (DSSP, 8-state):
--HHHHHHH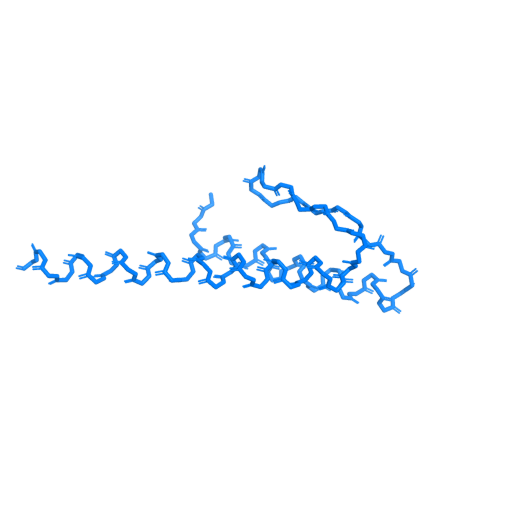HHHHHHHHHHHHHTT----EEEETTEEEE-SSHHHHHHHHHHHHHHHHHHHHHHHHHHHHT-